Protein AF-Q4RC03-F1 (afdb_monomer)

Structure (mmCIF, N/CA/C/O backbone):
data_AF-Q4RC03-F1
#
_entry.id   AF-Q4RC03-F1
#
loop_
_atom_site.group_PDB
_atom_site.id
_atom_site.type_symbol
_atom_site.label_atom_id
_atom_site.label_alt_id
_atom_site.label_comp_id
_atom_site.label_asym_id
_atom_site.label_entity_id
_atom_site.label_seq_id
_atom_site.pdbx_PDB_ins_code
_atom_site.Cartn_x
_atom_site.Cartn_y
_atom_site.Cartn_z
_atom_site.occupancy
_atom_site.B_iso_or_equiv
_atom_site.auth_seq_id
_atom_site.auth_comp_id
_atom_site.auth_asym_id
_atom_site.auth_atom_id
_atom_site.pdbx_PDB_model_num
ATOM 1 N N . ILE A 1 1 ? -8.053 3.215 -11.940 1.00 74.12 1 ILE A N 1
ATOM 2 C CA . ILE A 1 1 ? -7.403 2.089 -12.640 1.00 74.12 1 ILE A CA 1
ATOM 3 C C . ILE A 1 1 ? -5.952 2.492 -12.839 1.00 74.12 1 ILE A C 1
ATOM 5 O O . ILE A 1 1 ? -5.728 3.628 -13.246 1.00 74.12 1 ILE A O 1
ATOM 9 N N . LEU A 1 2 ? -5.001 1.663 -12.422 1.00 84.31 2 LEU A N 1
ATOM 10 C CA . LEU A 1 2 ? -3.567 1.963 -12.437 1.00 84.31 2 LEU A CA 1
ATOM 11 C C . LEU A 1 2 ? -2.821 0.734 -12.961 1.00 84.31 2 LEU A C 1
ATOM 13 O O . LEU A 1 2 ? -3.205 -0.378 -12.617 1.00 84.31 2 LEU A O 1
ATOM 17 N N . GLN A 1 3 ? -1.788 0.941 -13.773 1.00 86.19 3 GLN A N 1
ATOM 18 C CA . GLN A 1 3 ? -0.892 -0.123 -14.230 1.00 86.19 3 GLN A CA 1
ATOM 19 C C . GLN A 1 3 ? 0.304 -0.198 -13.281 1.00 86.19 3 GLN A C 1
ATOM 21 O O . GLN A 1 3 ? 0.897 0.835 -12.952 1.00 86.19 3 GLN A O 1
ATOM 26 N N . CYS A 1 4 ? 0.633 -1.398 -12.815 1.00 85.00 4 CYS A N 1
ATOM 27 C CA . CYS A 1 4 ? 1.801 -1.633 -11.973 1.00 85.00 4 CYS A CA 1
ATOM 28 C C . CYS A 1 4 ? 2.989 -2.126 -12.802 1.00 85.00 4 CYS A C 1
ATOM 30 O O . CYS A 1 4 ? 2.833 -2.899 -13.741 1.00 85.00 4 CYS A O 1
ATOM 32 N N . SER A 1 5 ? 4.189 -1.687 -12.428 1.00 86.81 5 SER A N 1
ATOM 33 C CA . SER A 1 5 ? 5.439 -2.127 -13.041 1.00 86.81 5 SER A CA 1
ATOM 34 C C . SER A 1 5 ? 6.468 -2.494 -11.972 1.00 86.81 5 SER A C 1
ATOM 36 O O . SER A 1 5 ? 6.580 -1.834 -10.934 1.00 86.81 5 SER A O 1
ATOM 38 N N . GLY A 1 6 ? 7.228 -3.558 -12.236 1.00 87.19 6 GLY A N 1
ATOM 39 C CA . GLY A 1 6 ? 8.325 -4.029 -11.395 1.00 87.19 6 GLY A CA 1
ATOM 40 C C . GLY A 1 6 ? 7.947 -5.175 -10.441 1.00 87.19 6 GLY A C 1
ATOM 41 O O . GLY A 1 6 ? 6.797 -5.293 -10.019 1.00 87.19 6 GLY A O 1
ATOM 42 N N . PRO A 1 7 ? 8.932 -5.992 -10.022 1.00 88.00 7 PRO A N 1
ATOM 43 C CA . PRO A 1 7 ? 8.691 -7.284 -9.368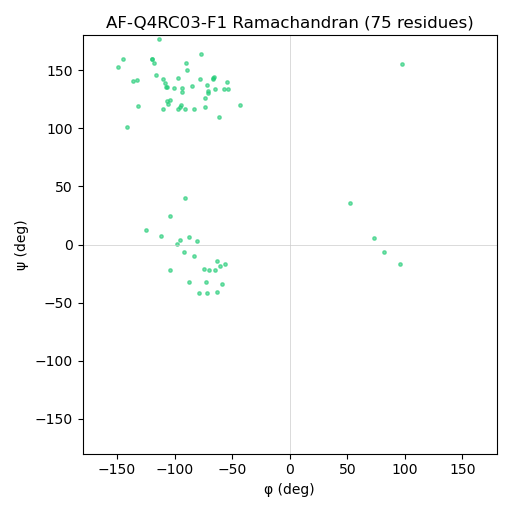 1.00 88.00 7 PRO A CA 1
ATOM 44 C C . PRO A 1 7 ? 8.358 -7.188 -7.871 1.00 88.00 7 PRO A C 1
ATOM 46 O O . PRO A 1 7 ? 8.225 -8.192 -7.180 1.00 88.00 7 PRO A O 1
ATOM 49 N N . SER A 1 8 ? 8.250 -5.981 -7.308 1.00 85.75 8 SER A N 1
ATOM 50 C CA . SER A 1 8 ? 8.207 -5.793 -5.849 1.00 85.75 8 SER A CA 1
ATOM 51 C C . SER A 1 8 ? 6.982 -6.403 -5.160 1.00 85.75 8 SER A C 1
ATOM 53 O O . SER A 1 8 ? 7.011 -6.561 -3.939 1.00 85.75 8 SER A O 1
ATOM 55 N N . MET A 1 9 ? 5.899 -6.633 -5.895 1.00 91.00 9 MET A N 1
ATOM 56 C CA . MET A 1 9 ? 4.658 -7.200 -5.367 1.00 91.00 9 MET A CA 1
ATOM 57 C C . MET A 1 9 ? 4.402 -8.612 -5.904 1.00 91.00 9 MET A C 1
ATOM 59 O O . MET A 1 9 ? 3.341 -9.178 -5.633 1.00 91.00 9 MET A O 1
ATOM 63 N N . GLU A 1 10 ? 5.358 -9.202 -6.622 1.00 88.62 10 GLU A N 1
ATOM 64 C CA . GLU A 1 10 ? 5.251 -10.579 -7.091 1.00 88.62 10 GLU A CA 1
ATOM 65 C C . GLU A 1 10 ? 5.280 -11.556 -5.902 1.00 88.62 10 GLU A C 1
ATOM 67 O O . GLU A 1 10 ? 5.965 -11.310 -4.904 1.00 88.62 10 GLU A O 1
ATOM 72 N N . PRO A 1 11 ? 4.508 -12.658 -5.958 1.00 84.81 11 PRO A N 1
ATOM 73 C CA . PRO A 1 11 ? 3.628 -13.091 -7.052 1.00 84.81 11 PRO A CA 1
ATOM 74 C C . PRO A 1 11 ? 2.199 -12.510 -6.983 1.00 84.81 11 PRO A C 1
ATOM 76 O O . PRO A 1 11 ? 1.333 -12.940 -7.733 1.00 84.81 11 PRO A O 1
ATOM 79 N N . THR A 1 12 ? 1.905 -11.592 -6.051 1.00 86.56 12 THR A N 1
ATOM 80 C CA . THR A 1 12 ? 0.533 -11.078 -5.840 1.00 86.56 12 THR A CA 1
ATOM 81 C C . THR A 1 12 ? 0.079 -10.150 -6.966 1.00 86.56 12 THR A C 1
ATOM 83 O O . THR A 1 12 ? -1.082 -10.194 -7.355 1.00 86.56 12 THR A O 1
ATOM 86 N N . ILE A 1 13 ? 0.971 -9.274 -7.426 1.00 83.88 13 ILE A N 1
ATOM 87 C CA . ILE A 1 13 ? 0.747 -8.359 -8.548 1.00 83.88 13 ILE A CA 1
ATOM 88 C C . ILE A 1 13 ? 1.964 -8.499 -9.449 1.00 83.88 13 ILE A C 1
ATOM 90 O O . ILE A 1 13 ? 3.089 -8.260 -8.998 1.00 83.88 13 ILE A O 1
ATOM 94 N N . VAL A 1 14 ? 1.729 -8.916 -10.684 1.00 88.31 14 VAL A N 1
ATOM 95 C CA . VAL A 1 14 ? 2.752 -9.093 -11.712 1.00 88.31 14 VAL A CA 1
ATOM 96 C C . VAL A 1 14 ? 2.912 -7.784 -12.483 1.00 88.31 14 VAL A C 1
ATOM 98 O O . VAL A 1 14 ? 2.032 -6.919 -12.491 1.00 88.31 14 VAL A O 1
ATOM 101 N N . SER A 1 15 ? 4.075 -7.597 -13.099 1.00 85.88 15 SER A N 1
ATOM 102 C CA . SER A 1 15 ? 4.282 -6.468 -14.008 1.00 85.88 15 SER A CA 1
ATOM 103 C C . SER A 1 15 ? 3.211 -6.458 -15.110 1.00 85.88 15 SER A C 1
ATOM 105 O O . SER A 1 15 ? 2.847 -7.512 -15.621 1.00 85.88 15 SER A O 1
ATOM 107 N N . ASP A 1 16 ? 2.715 -5.266 -15.448 1.00 83.88 16 ASP A N 1
ATOM 108 C CA . ASP A 1 16 ? 1.611 -5.011 -16.388 1.00 83.88 16 ASP A CA 1
ATOM 109 C C . ASP A 1 16 ? 0.200 -5.372 -15.896 1.00 83.88 16 ASP A C 1
ATOM 111 O O . ASP A 1 16 ? -0.778 -5.159 -16.620 1.00 83.88 16 ASP A O 1
ATOM 115 N N . ASP A 1 17 ? 0.053 -5.785 -14.634 1.00 85.81 17 ASP A N 1
ATOM 116 C CA . ASP A 1 17 ? -1.267 -5.943 -14.029 1.00 85.81 17 ASP A CA 1
ATOM 117 C C . ASP A 1 17 ? -1.986 -4.598 -13.853 1.00 85.81 17 ASP A C 1
ATOM 119 O O . ASP A 1 17 ? -1.418 -3.564 -13.467 1.00 85.81 17 ASP A O 1
ATOM 123 N N . ILE A 1 18 ? -3.298 -4.645 -14.087 1.00 83.69 18 ILE A N 1
ATOM 124 C CA . ILE A 1 18 ? -4.208 -3.520 -13.914 1.00 83.69 18 ILE A CA 1
ATOM 125 C C . ILE A 1 18 ? -4.879 -3.622 -12.546 1.00 83.69 18 ILE A C 1
ATOM 127 O O . ILE A 1 18 ? -5.671 -4.527 -12.286 1.00 83.69 18 ILE A O 1
ATOM 131 N N . VAL A 1 19 ? -4.630 -2.637 -11.686 1.00 84.75 19 VAL A N 1
ATOM 132 C CA . VAL A 1 19 ? -5.173 -2.594 -10.325 1.00 84.75 19 VAL A CA 1
ATOM 133 C C . VAL A 1 19 ? -6.261 -1.532 -10.202 1.00 84.75 19 VAL A C 1
ATOM 135 O O . 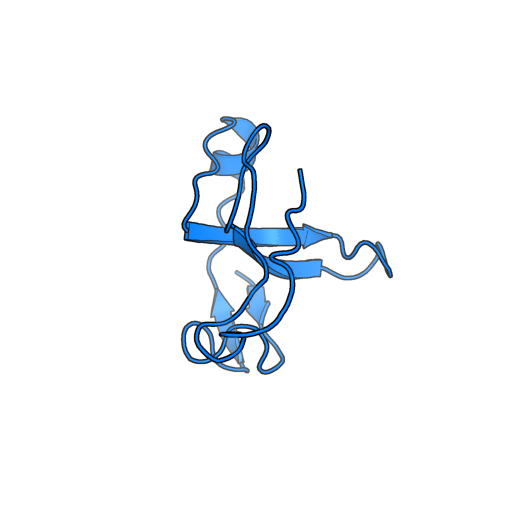VAL A 1 19 ? -6.129 -0.379 -10.645 1.00 84.75 19 VAL A O 1
ATOM 138 N N . LEU A 1 20 ? -7.360 -1.905 -9.551 1.00 82.25 20 LEU A N 1
ATOM 139 C CA . LEU A 1 20 ? -8.402 -0.970 -9.155 1.00 82.25 20 LEU A CA 1
ATOM 140 C C . LEU A 1 20 ? -8.090 -0.451 -7.749 1.00 82.25 20 LEU A C 1
ATOM 142 O O . LEU A 1 20 ? -8.065 -1.208 -6.788 1.00 82.25 20 LEU A O 1
ATOM 146 N N . SER A 1 21 ? -7.840 0.852 -7.629 1.00 81.38 21 SER A N 1
ATOM 147 C CA . SER A 1 21 ? -7.603 1.498 -6.338 1.00 81.38 21 SER A CA 1
ATOM 148 C C . SER A 1 21 ? -8.834 2.289 -5.919 1.00 81.38 21 SER A C 1
ATOM 150 O O . SER A 1 21 ? -9.281 3.185 -6.643 1.00 81.38 21 SER A O 1
ATOM 152 N N . GLU A 1 22 ? -9.355 1.990 -4.732 1.00 77.25 22 GLU A N 1
ATOM 153 C CA . GLU A 1 22 ? -10.367 2.806 -4.073 1.00 77.25 22 GLU A CA 1
ATOM 154 C C . GLU A 1 22 ? -9.719 3.954 -3.280 1.00 77.25 22 GLU A C 1
ATOM 156 O O . GLU A 1 22 ? -8.716 3.794 -2.584 1.00 77.25 22 GLU A O 1
ATOM 161 N N . ARG A 1 23 ? -10.287 5.163 -3.373 1.00 71.88 23 ARG A N 1
ATOM 162 C CA . ARG A 1 23 ? -9.824 6.328 -2.587 1.00 71.88 23 ARG A CA 1
ATOM 163 C C . ARG A 1 23 ? -10.562 6.482 -1.252 1.00 71.88 23 ARG A C 1
ATOM 165 O O . ARG A 1 23 ? -10.188 7.339 -0.450 1.00 71.88 23 ARG A O 1
ATOM 172 N N . VAL A 1 24 ? -11.589 5.662 -1.025 1.00 63.34 24 VAL A N 1
ATOM 173 C CA . VAL A 1 24 ? -12.537 5.789 0.090 1.00 63.34 24 VAL A CA 1
ATOM 174 C C . VAL A 1 24 ? -11.951 5.249 1.396 1.00 63.34 24 VAL A C 1
ATOM 176 O O . VAL A 1 24 ? -12.051 5.923 2.416 1.00 63.34 24 VAL A O 1
ATOM 179 N N . SER A 1 25 ? -11.244 4.110 1.371 1.00 64.19 25 SER A N 1
ATOM 180 C CA . SER A 1 25 ? -10.661 3.504 2.584 1.00 64.19 25 SER A CA 1
ATOM 181 C C . SER A 1 25 ? -9.680 4.437 3.320 1.00 64.19 25 SE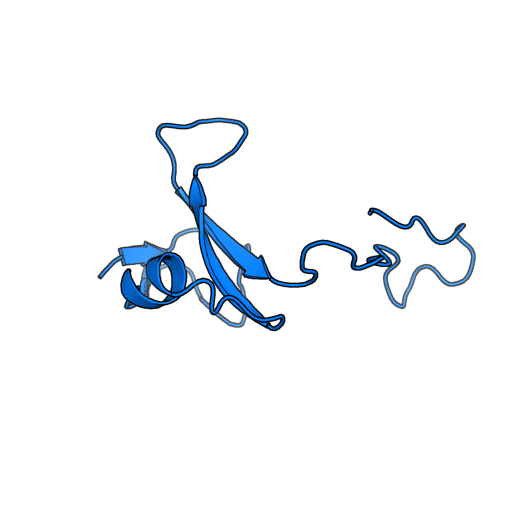R A C 1
ATOM 183 O O . SER A 1 25 ? -9.680 4.506 4.551 1.00 64.19 25 SER A O 1
ATOM 185 N N . ARG A 1 26 ? -8.943 5.275 2.568 1.00 62.75 26 ARG A N 1
ATOM 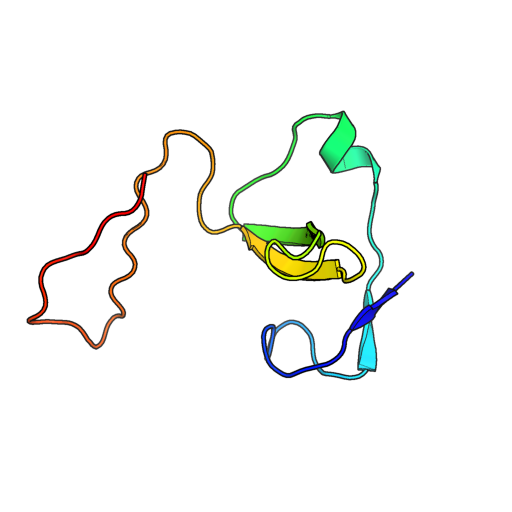186 C CA . ARG A 1 26 ? -8.095 6.345 3.128 1.00 62.75 26 ARG A CA 1
ATOM 187 C C . ARG A 1 26 ? -8.888 7.415 3.883 1.00 62.75 26 ARG A C 1
ATOM 189 O O . ARG A 1 26 ? -8.447 7.850 4.935 1.00 62.75 26 ARG A O 1
ATOM 196 N N . HIS A 1 27 ? -10.045 7.826 3.363 1.00 66.38 27 HIS A N 1
ATOM 197 C CA . HIS A 1 27 ? -10.880 8.862 3.986 1.00 66.38 27 HIS A CA 1
ATOM 198 C C . HIS A 1 27 ? -11.629 8.358 5.222 1.00 66.38 27 HIS A C 1
ATOM 200 O O . HIS A 1 27 ? -12.032 9.155 6.062 1.00 66.38 27 HIS A O 1
ATOM 206 N N . CYS A 1 28 ? -11.811 7.044 5.347 1.00 72.88 28 CYS A N 1
ATOM 207 C CA . CYS A 1 28 ? -12.485 6.441 6.491 1.00 72.88 28 CYS A CA 1
ATOM 208 C C . CYS A 1 28 ? -11.529 5.955 7.591 1.00 72.88 28 CYS A C 1
ATOM 210 O O . CYS A 1 28 ? -12.016 5.343 8.536 1.00 72.88 28 CYS A O 1
ATOM 212 N N . TYR A 1 29 ? -10.210 6.180 7.479 1.00 68.44 29 TYR A N 1
ATOM 213 C CA . TYR A 1 29 ? -9.200 5.647 8.412 1.00 68.44 29 TYR A CA 1
ATOM 214 C C . TYR A 1 29 ? -9.306 4.120 8.609 1.00 68.44 29 TYR A C 1
ATOM 216 O O . TYR A 1 29 ? -9.105 3.600 9.702 1.00 68.44 29 TYR A O 1
ATOM 224 N N . LYS A 1 30 ? -9.655 3.377 7.549 1.00 81.25 30 LYS A N 1
ATOM 225 C CA . LYS A 1 30 ? -9.928 1.926 7.612 1.00 81.25 30 LYS A CA 1
ATOM 226 C C . LYS A 1 30 ? -8.796 1.057 7.061 1.00 81.25 30 LYS A C 1
ATOM 228 O O . LYS A 1 30 ? -9.054 -0.070 6.649 1.00 81.25 30 LYS A O 1
ATOM 233 N N . ILE A 1 31 ? -7.562 1.557 7.057 1.00 86.06 31 ILE A N 1
ATOM 234 C CA . ILE A 1 31 ? -6.408 0.779 6.593 1.00 86.06 31 ILE A CA 1
ATOM 235 C C . ILE A 1 31 ? -6.107 -0.323 7.611 1.00 86.06 31 ILE A C 1
ATOM 237 O O . ILE A 1 31 ? -6.001 -0.057 8.809 1.00 86.06 31 ILE A O 1
ATOM 241 N N . LYS A 1 32 ? -5.964 -1.559 7.137 1.00 88.50 32 LYS A N 1
ATOM 242 C CA . LYS A 1 32 ? -5.663 -2.733 7.959 1.00 88.50 32 LYS A CA 1
ATOM 243 C C . LYS A 1 32 ? -4.350 -3.386 7.539 1.00 88.50 32 LYS A C 1
ATOM 245 O O . LYS A 1 32 ? -3.868 -3.223 6.419 1.00 88.50 32 LYS A O 1
ATOM 250 N N . LYS A 1 33 ? -3.774 -4.178 8.448 1.00 89.50 33 LYS A N 1
ATOM 251 C CA . LYS A 1 33 ? -2.670 -5.087 8.109 1.00 89.50 33 LYS A CA 1
ATOM 252 C C . LYS A 1 33 ? -3.110 -6.037 6.997 1.00 89.50 33 LYS A C 1
ATOM 254 O O . LYS A 1 33 ? -4.182 -6.628 7.079 1.00 89.50 33 LYS A O 1
ATOM 259 N N . GLY A 1 34 ? -2.255 -6.205 5.996 1.00 88.38 34 GLY A N 1
ATOM 260 C CA . GLY A 1 34 ? -2.508 -7.025 4.815 1.00 88.38 34 GLY A CA 1
ATOM 261 C C . GLY A 1 34 ? -3.027 -6.249 3.606 1.00 88.38 34 GLY A C 1
ATOM 262 O O . GLY A 1 34 ? -2.902 -6.761 2.494 1.00 88.38 34 GLY A O 1
ATOM 263 N N . ASP A 1 35 ? -3.526 -5.022 3.786 1.00 89.69 35 ASP A N 1
ATOM 264 C CA . ASP A 1 35 ? -4.022 -4.212 2.674 1.00 89.69 35 ASP A CA 1
ATOM 265 C C . ASP A 1 35 ? -2.889 -3.834 1.711 1.00 89.69 35 ASP A C 1
ATOM 267 O O . ASP A 1 35 ? -1.752 -3.569 2.117 1.00 89.69 35 ASP A O 1
ATOM 271 N N . VAL A 1 36 ? -3.207 -3.779 0.417 1.00 89.62 36 VAL A N 1
ATOM 272 C CA . VAL A 1 36 ? -2.313 -3.236 -0.610 1.00 89.62 36 VAL A CA 1
ATOM 273 C C . VAL A 1 36 ? -2.669 -1.775 -0.834 1.00 89.62 36 VAL A C 1
ATOM 275 O O . VAL A 1 36 ? -3.792 -1.445 -1.213 1.00 89.62 36 VAL A O 1
ATOM 278 N N . ILE A 1 37 ? -1.702 -0.895 -0.600 1.00 89.62 37 ILE A N 1
ATOM 279 C CA . ILE A 1 37 ? -1.890 0.549 -0.694 1.00 89.62 37 ILE A CA 1
ATOM 280 C C . ILE A 1 37 ? -1.004 1.155 -1.770 1.00 89.62 37 ILE A C 1
ATOM 282 O O . ILE A 1 37 ? 0.063 0.640 -2.111 1.00 89.62 37 ILE A O 1
ATOM 286 N N . ILE A 1 38 ? -1.447 2.311 -2.254 1.00 90.06 38 ILE A N 1
ATOM 287 C CA . ILE A 1 38 ? -0.668 3.163 -3.140 1.00 90.06 38 ILE A CA 1
ATOM 288 C C . ILE A 1 38 ? -0.292 4.410 -2.357 1.00 90.06 38 ILE A C 1
ATOM 290 O O . ILE A 1 38 ? -1.164 5.174 -1.931 1.00 90.06 38 ILE A O 1
ATOM 294 N N . ALA A 1 39 ? 1.007 4.591 -2.161 1.00 89.06 39 ALA A N 1
ATOM 295 C CA . ALA A 1 39 ? 1.580 5.697 -1.414 1.00 89.06 39 ALA A CA 1
ATOM 296 C C . ALA A 1 39 ? 2.497 6.528 -2.309 1.00 89.06 39 ALA A C 1
ATOM 298 O O . ALA A 1 39 ? 2.982 6.063 -3.340 1.00 89.06 39 ALA A O 1
ATOM 299 N N . LYS A 1 40 ? 2.748 7.770 -1.904 1.00 91.12 40 LYS A N 1
ATOM 300 C CA . LYS A 1 40 ? 3.784 8.590 -2.527 1.00 91.12 40 LYS A CA 1
ATOM 301 C C . LYS A 1 40 ? 5.156 8.065 -2.128 1.00 91.12 40 LYS A C 1
ATOM 303 O O . LYS A 1 40 ? 5.350 7.693 -0.972 1.00 91.12 40 LYS A O 1
ATOM 308 N N . SER A 1 41 ? 6.083 7.995 -3.083 1.00 90.81 41 SER A N 1
ATOM 309 C CA . SER A 1 41 ? 7.440 7.548 -2.771 1.00 90.81 41 SER A CA 1
ATOM 310 C C . SER A 1 41 ? 8.107 8.562 -1.834 1.00 90.81 41 SER A C 1
ATOM 312 O O . SER A 1 41 ? 8.042 9.762 -2.105 1.00 90.81 41 SER A O 1
ATOM 314 N N . PRO A 1 42 ? 8.766 8.108 -0.754 1.00 90.12 42 PRO A N 1
ATOM 315 C CA . PRO A 1 42 ? 9.495 9.002 0.141 1.00 90.12 42 PRO A CA 1
ATOM 316 C C . PRO A 1 42 ? 10.760 9.581 -0.510 1.00 90.12 42 PRO A C 1
ATOM 318 O O . PRO A 1 42 ? 11.238 10.623 -0.079 1.00 90.12 42 PRO A O 1
ATOM 321 N N . PHE A 1 43 ? 11.296 8.921 -1.544 1.00 92.94 43 PHE A N 1
ATOM 322 C CA . PHE A 1 43 ? 12.486 9.374 -2.272 1.00 92.94 43 PHE A CA 1
ATOM 323 C C . PHE A 1 43 ? 12.144 10.325 -3.422 1.00 92.94 43 PHE A C 1
ATOM 325 O O . PHE A 1 43 ? 12.922 11.221 -3.728 1.00 92.94 43 PHE A O 1
ATOM 332 N N . ASP A 1 44 ? 10.983 10.128 -4.053 1.00 92.88 44 ASP A N 1
ATOM 333 C CA . ASP A 1 44 ? 10.509 10.961 -5.158 1.00 92.88 44 ASP A CA 1
ATOM 334 C C . ASP A 1 44 ? 8.988 11.189 -5.059 1.00 92.88 44 ASP A C 1
ATOM 336 O O . ASP A 1 44 ? 8.197 10.332 -5.467 1.00 92.88 44 ASP A O 1
ATOM 340 N N . PRO A 1 45 ? 8.542 12.360 -4.576 1.00 92.00 45 PRO A N 1
ATOM 341 C CA . PRO A 1 45 ? 7.123 12.688 -4.447 1.00 92.00 45 PRO A CA 1
ATOM 342 C C . PRO A 1 45 ? 6.352 12.735 -5.776 1.00 92.00 45 PRO A C 1
ATOM 344 O O . PRO A 1 45 ? 5.115 12.765 -5.772 1.00 92.00 45 PRO A O 1
ATOM 347 N N . SER A 1 46 ? 7.025 12.761 -6.928 1.00 92.69 46 SER A N 1
ATOM 348 C CA . SER A 1 46 ? 6.352 12.658 -8.225 1.00 92.69 46 SER A CA 1
ATOM 349 C C . SER A 1 46 ? 5.843 11.231 -8.475 1.00 92.69 46 SER A C 1
ATOM 351 O O . SER A 1 46 ? 4.745 11.053 -9.013 1.00 92.69 46 SER A O 1
ATOM 353 N N . MET A 1 47 ? 6.546 10.219 -7.955 1.00 89.38 47 MET A N 1
ATOM 354 C CA . MET A 1 47 ? 6.241 8.801 -8.140 1.00 89.38 47 MET A CA 1
ATOM 355 C C . MET A 1 47 ? 5.289 8.238 -7.076 1.00 89.38 47 MET A C 1
ATOM 357 O O . MET A 1 47 ? 5.266 8.657 -5.915 1.00 89.38 47 MET A O 1
ATOM 361 N N . ASN A 1 48 ? 4.499 7.237 -7.476 1.00 90.50 48 ASN A N 1
ATOM 362 C CA . ASN A 1 48 ? 3.685 6.434 -6.564 1.00 90.50 48 ASN A CA 1
ATOM 363 C C . ASN A 1 48 ? 4.256 5.018 -6.469 1.00 90.50 48 ASN A C 1
ATOM 365 O O . ASN A 1 48 ? 4.683 4.451 -7.470 1.00 90.50 48 ASN A O 1
ATOM 369 N N . ILE A 1 49 ? 4.212 4.442 -5.274 1.00 90.56 49 ILE A N 1
ATOM 370 C CA . ILE A 1 49 ? 4.644 3.076 -4.986 1.00 90.56 49 ILE A CA 1
ATOM 371 C C . ILE A 1 49 ? 3.456 2.234 -4.528 1.00 90.56 49 ILE A C 1
ATOM 373 O O . ILE A 1 49 ? 2.564 2.729 -3.840 1.00 90.56 49 ILE A O 1
ATOM 377 N N . CYS A 1 50 ? 3.467 0.955 -4.897 1.00 90.94 50 CYS A N 1
ATOM 378 C CA . CYS A 1 50 ? 2.500 -0.045 -4.455 1.00 90.94 50 CYS A CA 1
ATOM 379 C C . CYS A 1 50 ? 3.176 -0.976 -3.443 1.00 90.94 50 CYS A C 1
ATOM 381 O O . CYS A 1 50 ? 4.233 -1.537 -3.743 1.00 90.94 50 CYS A O 1
ATOM 383 N N . LYS A 1 51 ? 2.616 -1.095 -2.235 1.00 91.44 51 LYS A N 1
ATOM 384 C CA . LYS A 1 51 ? 3.173 -1.908 -1.138 1.00 91.44 51 LYS A CA 1
ATOM 385 C C . LYS A 1 51 ? 2.062 -2.543 -0.302 1.00 91.44 51 LYS A C 1
ATOM 387 O O . LYS A 1 51 ? 0.934 -2.055 -0.288 1.00 91.44 51 LYS A O 1
ATOM 392 N N . ARG A 1 52 ? 2.402 -3.610 0.426 1.00 92.00 52 ARG A N 1
ATOM 3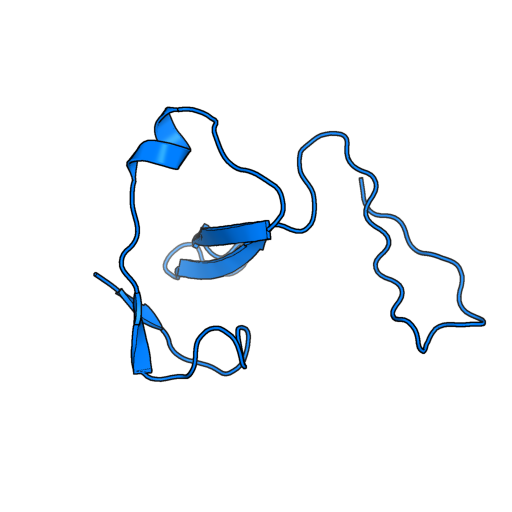93 C CA . ARG A 1 52 ? 1.524 -4.260 1.409 1.00 92.00 52 ARG A CA 1
ATOM 394 C C . ARG A 1 52 ? 1.773 -3.715 2.814 1.00 92.00 52 ARG A C 1
ATOM 396 O O . ARG A 1 52 ? 2.921 -3.614 3.241 1.00 92.00 52 ARG A O 1
ATOM 403 N N . VAL A 1 53 ? 0.704 -3.417 3.541 1.00 91.38 53 VAL A N 1
ATOM 404 C CA . VAL A 1 53 ? 0.762 -2.984 4.941 1.00 91.38 53 VAL A CA 1
ATOM 405 C C . VAL A 1 53 ? 1.103 -4.176 5.834 1.00 91.38 53 VAL A C 1
ATOM 407 O O . VAL A 1 53 ? 0.346 -5.142 5.901 1.00 91.38 53 VAL A O 1
ATOM 410 N N . ILE A 1 54 ? 2.234 -4.105 6.536 1.00 90.69 54 ILE A N 1
ATOM 411 C CA . ILE A 1 54 ? 2.683 -5.138 7.492 1.00 90.69 54 ILE A CA 1
ATOM 412 C C . ILE A 1 54 ? 2.485 -4.722 8.958 1.00 90.69 54 ILE A C 1
ATOM 414 O O . ILE A 1 54 ? 2.374 -5.575 9.835 1.00 90.69 54 ILE A O 1
ATOM 418 N N . GLY A 1 55 ? 2.392 -3.418 9.216 1.00 90.38 55 GLY A N 1
ATOM 419 C CA . GLY A 1 55 ? 2.202 -2.819 10.533 1.00 90.38 55 GLY A CA 1
ATOM 420 C C . GLY A 1 55 ? 1.417 -1.518 10.420 1.00 90.38 55 GLY A C 1
ATOM 421 O O . GLY A 1 55 ? 1.437 -0.870 9.372 1.00 90.38 55 GLY A O 1
ATOM 422 N N . LEU A 1 56 ? 0.704 -1.178 11.484 1.00 90.81 56 LEU A N 1
ATOM 423 C CA . LEU A 1 56 ? 0.005 0.084 11.686 1.00 90.81 56 LEU A CA 1
ATOM 424 C C . LEU A 1 56 ? 0.670 0.854 12.832 1.00 90.81 56 LEU A C 1
ATOM 426 O O . LEU A 1 56 ? 1.612 0.380 13.466 1.00 90.81 56 LEU A O 1
ATOM 430 N N . GLU A 1 57 ? 0.183 2.062 13.089 1.00 86.69 57 GLU A N 1
ATOM 431 C CA . GLU A 1 57 ? 0.650 2.876 14.208 1.00 86.69 57 GLU A CA 1
ATOM 432 C C . GLU A 1 57 ? 0.576 2.118 15.545 1.00 86.69 57 GLU A C 1
ATOM 434 O O . GLU A 1 57 ? -0.414 1.457 15.859 1.00 86.69 57 GLU A O 1
ATOM 439 N N . GLY A 1 58 ? 1.656 2.191 16.327 1.00 87.31 58 GLY A N 1
ATOM 440 C CA . GLY A 1 58 ? 1.776 1.497 17.611 1.00 87.31 58 GLY A CA 1
ATOM 441 C C . GLY A 1 58 ? 2.184 0.023 17.515 1.00 87.31 58 GLY A C 1
ATOM 442 O O . GLY A 1 58 ? 2.468 -0.588 18.549 1.00 87.31 58 GLY A O 1
ATOM 443 N N . ASP A 1 59 ? 2.270 -0.554 16.314 1.00 87.38 59 ASP A N 1
ATOM 444 C CA . ASP A 1 59 ? 2.791 -1.906 16.140 1.00 87.38 59 ASP A CA 1
ATOM 445 C C . ASP A 1 59 ? 4.317 -1.952 16.208 1.00 87.38 59 ASP A C 1
ATOM 447 O O . ASP A 1 59 ? 5.019 -1.121 15.643 1.00 87.38 59 ASP A O 1
ATOM 451 N N . LYS A 1 60 ? 4.844 -3.015 16.822 1.00 86.19 60 LYS A N 1
ATOM 452 C CA . LYS A 1 60 ? 6.256 -3.389 16.697 1.00 86.19 60 LYS A CA 1
ATOM 453 C C . LYS A 1 60 ? 6.392 -4.431 15.598 1.00 86.19 60 LYS A C 1
ATOM 455 O O . LYS A 1 60 ? 5.838 -5.524 15.721 1.00 86.19 60 LYS A O 1
ATOM 460 N N . VAL A 1 61 ? 7.136 -4.115 14.545 1.00 84.62 61 VAL A N 1
ATOM 461 C CA . VAL A 1 61 ? 7.325 -5.020 13.403 1.00 84.62 61 VAL A CA 1
ATOM 462 C C . VAL A 1 61 ? 8.723 -5.627 13.445 1.00 84.62 61 VAL A C 1
ATOM 464 O O . VAL A 1 61 ? 9.720 -4.905 13.410 1.00 84.62 61 VAL A O 1
ATOM 467 N N . CYS A 1 62 ? 8.793 -6.960 13.502 1.00 81.56 62 CYS A N 1
ATOM 468 C CA . CYS A 1 62 ? 10.033 -7.709 13.308 1.00 81.56 62 CYS A CA 1
ATOM 469 C C . CYS A 1 62 ? 10.400 -7.696 11.826 1.00 81.56 62 CYS A C 1
ATOM 471 O O . CYS A 1 62 ? 9.599 -8.126 10.996 1.00 81.56 62 CYS A O 1
ATOM 473 N N . THR A 1 63 ? 11.613 -7.273 11.490 1.00 81.00 63 THR A N 1
ATOM 474 C CA . THR A 1 63 ? 12.108 -7.337 10.105 1.00 81.00 63 THR A CA 1
ATOM 475 C C . THR A 1 63 ? 12.987 -8.555 9.830 1.00 81.00 63 THR A C 1
ATOM 477 O O . THR A 1 63 ? 13.454 -8.716 8.705 1.00 81.00 63 THR A O 1
ATOM 480 N N . SER A 1 64 ? 13.209 -9.422 10.823 1.00 79.19 64 SER A N 1
ATOM 481 C CA . SER A 1 64 ? 13.973 -10.655 10.636 1.00 79.19 64 SER A CA 1
ATOM 482 C C . SER A 1 64 ? 13.194 -11.672 9.800 1.00 79.19 64 SER A C 1
ATOM 484 O O . SER A 1 64 ? 12.016 -11.945 10.047 1.00 79.19 64 SER A O 1
ATOM 486 N N . GLY A 1 65 ? 13.859 -12.240 8.798 1.00 68.31 65 GLY A N 1
ATOM 487 C CA . GLY A 1 65 ? 13.336 -13.337 8.002 1.00 68.31 65 GLY A CA 1
ATOM 488 C C . GLY A 1 65 ? 13.425 -14.677 8.743 1.00 68.31 65 GLY A C 1
ATOM 489 O O . GLY A 1 65 ? 14.191 -14.819 9.698 1.00 68.31 65 GLY A O 1
ATOM 490 N N . PRO A 1 66 ? 12.694 -15.707 8.285 1.00 62.31 66 PRO A N 1
ATOM 491 C CA . PRO A 1 66 ? 12.770 -17.055 8.857 1.00 62.31 66 PRO A CA 1
ATOM 492 C C . PRO A 1 66 ? 14.172 -17.690 8.754 1.00 62.31 66 PRO A C 1
ATOM 494 O O . PRO A 1 66 ? 14.477 -18.620 9.494 1.00 62.31 66 PRO A O 1
ATOM 497 N N . SER A 1 67 ? 15.039 -17.180 7.873 1.00 61.53 67 SER A N 1
ATOM 498 C CA . SER A 1 67 ? 16.446 -17.583 7.737 1.00 61.53 67 SER A CA 1
ATOM 499 C C . SER A 1 67 ? 17.400 -16.899 8.727 1.00 61.53 67 SER A C 1
ATOM 501 O O . SER A 1 67 ? 18.551 -17.313 8.839 1.00 61.53 67 SER A O 1
ATOM 503 N N . ASP A 1 68 ? 16.953 -15.880 9.465 1.00 63.84 68 ASP A N 1
ATOM 504 C CA . ASP A 1 68 ? 17.803 -15.051 10.333 1.00 63.84 68 ASP A CA 1
ATOM 505 C C . ASP A 1 68 ? 17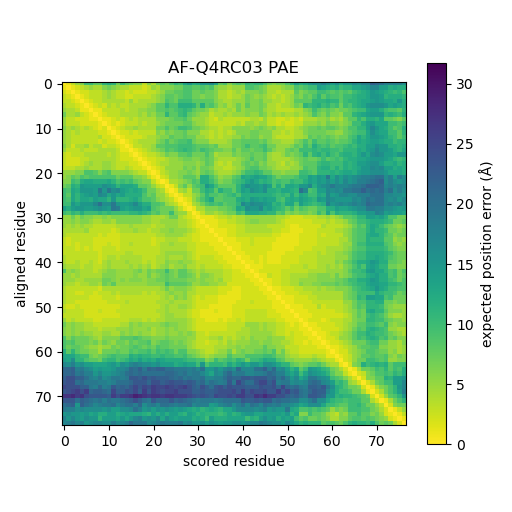.900 -15.593 11.774 1.00 63.84 68 ASP A C 1
ATOM 507 O O . ASP A 1 68 ? 17.914 -14.833 12.740 1.00 63.84 68 ASP A O 1
ATOM 511 N N . LEU A 1 69 ? 18.002 -16.920 11.928 1.00 60.59 69 LEU A N 1
ATOM 512 C CA . LEU A 1 69 ? 17.967 -17.648 13.212 1.00 60.59 69 LEU A CA 1
ATOM 513 C C . LEU A 1 69 ? 19.016 -17.216 14.257 1.00 60.59 69 LEU A C 1
ATOM 515 O O . LEU A 1 69 ? 18.860 -17.5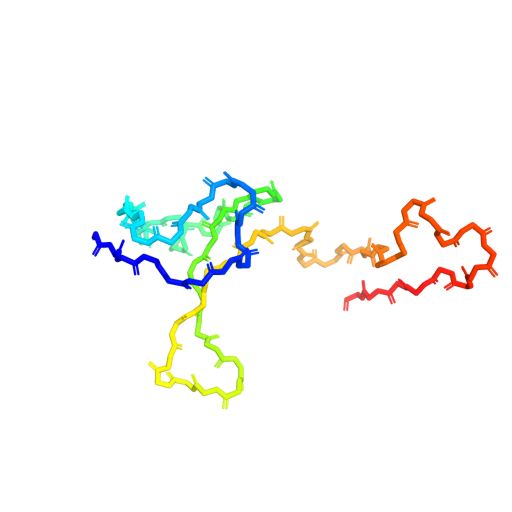34 15.432 1.00 60.59 69 LEU A O 1
ATOM 519 N N . PHE A 1 70 ? 20.066 -16.492 13.860 1.00 58.19 70 PHE A N 1
ATOM 520 C CA . PHE A 1 70 ? 21.151 -16.059 14.753 1.00 58.19 70 PHE A CA 1
ATOM 521 C C . PHE A 1 70 ? 21.408 -14.545 14.750 1.00 58.19 70 PHE A C 1
ATOM 523 O O . PHE A 1 70 ? 22.431 -14.099 15.271 1.00 58.19 70 PHE A O 1
ATOM 530 N N . LYS A 1 71 ? 20.515 -13.730 14.174 1.00 54.38 71 LYS A N 1
ATOM 531 C CA . LYS A 1 71 ? 20.675 -12.268 14.151 1.00 54.38 71 LYS A CA 1
ATOM 532 C C . LYS A 1 71 ? 19.713 -11.595 15.124 1.00 54.38 71 LYS A C 1
ATOM 534 O O . LYS A 1 71 ? 18.537 -11.935 15.179 1.00 54.38 71 LYS A O 1
ATOM 539 N N . THR A 1 72 ? 20.227 -10.622 15.876 1.00 59.38 72 THR A N 1
ATOM 540 C CA . THR A 1 72 ? 19.458 -9.742 16.765 1.00 59.38 72 THR A CA 1
ATOM 541 C C . THR A 1 72 ? 18.182 -9.276 16.065 1.00 59.38 72 THR A C 1
ATOM 543 O O . THR A 1 72 ? 18.257 -8.659 15.004 1.00 59.38 72 THR A O 1
ATOM 546 N N . HIS A 1 73 ? 17.018 -9.587 16.641 1.00 60.22 73 HIS A N 1
ATOM 547 C CA . HIS A 1 73 ? 15.734 -9.159 16.096 1.00 60.22 73 HIS A CA 1
ATOM 548 C C . HIS A 1 73 ? 15.673 -7.627 16.079 1.00 60.22 73 HIS A C 1
ATOM 550 O O . HIS A 1 73 ? 15.587 -6.990 17.130 1.00 60.22 73 HIS A O 1
ATOM 556 N N . THR A 1 74 ? 15.715 -7.038 14.885 1.00 66.62 74 THR A N 1
AT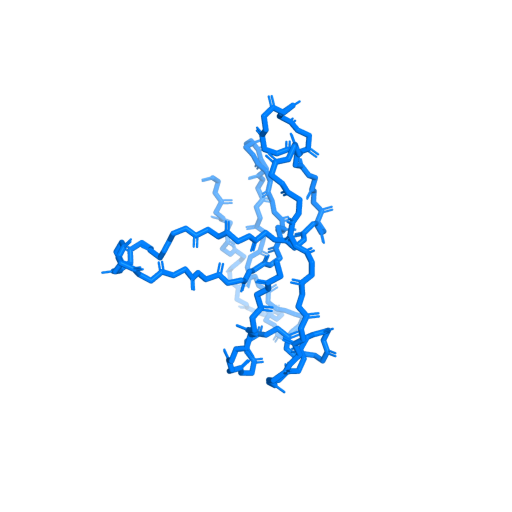OM 557 C CA . THR A 1 74 ? 15.516 -5.601 14.707 1.00 66.62 74 THR A CA 1
ATOM 558 C C . THR A 1 74 ? 14.021 -5.328 14.658 1.00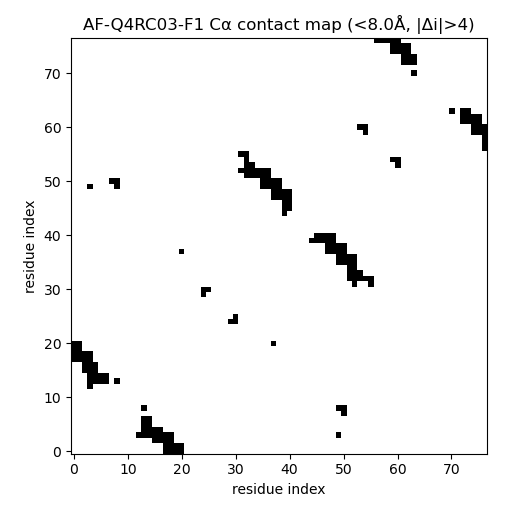 66.62 74 THR A C 1
ATOM 560 O O . THR A 1 74 ? 13.314 -5.809 13.770 1.00 66.62 74 THR A O 1
ATOM 563 N N . TYR A 1 75 ? 13.545 -4.565 15.635 1.00 64.94 75 TYR A N 1
ATOM 564 C CA . TYR A 1 75 ? 12.180 -4.065 15.674 1.00 64.94 75 TYR A CA 1
ATOM 565 C C . TYR A 1 75 ? 12.173 -2.614 15.213 1.00 64.94 75 TYR A C 1
ATOM 567 O O . TYR A 1 75 ? 12.997 -1.816 15.659 1.00 64.94 75 TYR A O 1
ATOM 575 N N . VAL A 1 76 ? 11.225 -2.280 14.348 1.00 69.19 76 VAL A N 1
ATOM 576 C CA . VAL A 1 76 ? 10.861 -0.894 14.036 1.00 69.19 76 VAL A CA 1
ATOM 577 C C . VAL A 1 76 ? 9.492 -0.600 14.645 1.00 69.19 76 VAL A C 1
ATOM 579 O O . VAL A 1 76 ? 8.620 -1.475 14.655 1.00 69.19 76 VAL A O 1
ATOM 582 N N . SER A 1 77 ? 9.362 0.598 15.218 1.00 54.91 77 SER A N 1
ATOM 583 C CA . SER A 1 77 ? 8.163 1.140 15.874 1.00 54.91 77 SER A CA 1
ATOM 584 C C . SER A 1 77 ? 7.623 2.338 15.116 1.00 54.91 77 SER A C 1
ATOM 586 O O . SER A 1 77 ? 8.488 3.150 14.711 1.00 54.91 77 SER A O 1
#

Mean predicted aligned error: 8.07 Å

Solvent-accessible surface area (backbone atoms only — not comparable to full-atom values): 5146 Å² total; per-residue (Å²): 113,46,76,42,77,57,71,88,45,53,91,82,44,51,61,73,38,78,44,82,73,78,74,57,51,72,77,67,74,61,81,51,73,69,41,78,46,80,43,67,31,93,91,42,75,89,44,74,42,76,49,67,35,84,62,60,93,93,39,77,41,74,73,65,56,95,86,42,86,88,55,84,78,50,69,51,115

Nearest PDB structures (foldseek):
  1oi1-assembly1_A  TM=5.521E-01  e=8.765E-01  Homo sapiens
  2p0k-assembly1_A  TM=5.382E-01  e=1.140E+00  Homo sapiens
  4edu-assembly1_A  TM=5.383E-01  e=1.300E+00  Homo sapiens
  2biv-assembly2_B  TM=5.467E-01  e=1.388E+00  Homo sapiens
  2r57-assembly1_A  TM=5.317E-01  e=1.928E+00  Drosophila melanogaster

Secondary structure (DSSP, 8-state):
-EE--SGGGTTTS-TT-EE---SHHHHTT---TT-EEEEE-SS-TTSEEEEE----TT--EE---TT-TTS---EE-

Foldseek 3Di:
DDFDADCQPPPPAYHRDDDDDDPVCVVVVNDDQQDWDWDQDPVHNVDIDIDGHHDDPPDWDFPDDPVPPPDDTDTDD

Radius of gyration: 14.87 Å; Cα contacts (8 Å, |Δi|>4): 96; chains: 1; bounding box: 34×30×34 Å

pLDDT: mean 81.12, std 11.16, range [54.38, 92.94]

Sequence (77 aa):
ILQCSGPSMEPTIVSDDIVLSERVSRHCYKIKKGDVIIAKSPFDPSMNICKRVIGLEGDKVCTSGPSDLFKTHTYVS

InterPro domains:
  IPR000223 Peptidase S26A, signal peptidase I [TIGR02227] (4-64)
  IPR019533 Peptidase S26 [PF10502] (4-64)
  IPR019533 Peptidase S26 [cd06530] (3-59)
  IPR036286 LexA/Signal peptidase-like superfamily [SSF51306] (3-64)
  IPR052064 Mitochondrial Inner Membrane Protease Subunit 1 [PTHR12383] (3-76)

Organism: Tetraodon nigroviridis (NCBI:txid99883)